Protein AF-A0ABC8MA61-F1 (afdb_monomer_lite)

Foldseek 3Di:
DDDVVVVVVVVVLVVLVVLLVVLLPDQLQPADPVSLVSSVVSVVVSVVVPDDCVVSVVSSVVSVVVNVVVVVVVVVVVVVVVVVVVVVVVVVVVVVVVVVVVVVVVVVVPD

Structure (mmCIF, N/CA/C/O backbone):
data_AF-A0ABC8MA61-F1
#
_entry.id   AF-A0ABC8MA61-F1
#
loop_
_atom_site.group_PDB
_atom_site.id
_atom_site.type_symbol
_atom_site.label_atom_id
_atom_site.label_alt_id
_atom_site.label_comp_id
_atom_site.label_asym_id
_atom_site.label_entity_id
_atom_site.label_seq_id
_atom_site.pdbx_PDB_ins_code
_atom_site.Cartn_x
_atom_site.Cartn_y
_atom_site.Cartn_z
_atom_site.occupancy
_atom_site.B_iso_or_equiv
_atom_site.auth_seq_id
_atom_site.auth_comp_id
_atom_site.auth_asym_id
_atom_site.auth_atom_id
_atom_site.pdbx_PDB_model_num
ATOM 1 N N . MET A 1 1 ? -21.511 -13.110 42.847 1.00 39.69 1 MET A N 1
ATOM 2 C CA . MET A 1 1 ? -21.386 -13.841 41.568 1.00 39.69 1 MET A CA 1
ATOM 3 C C . MET A 1 1 ? -20.660 -12.924 40.590 1.00 39.69 1 MET A C 1
ATOM 5 O O . MET A 1 1 ? -21.215 -11.900 40.212 1.00 39.69 1 MET A O 1
ATOM 9 N N . PHE A 1 2 ? -19.382 -13.185 40.303 1.00 48.62 2 PHE A N 1
ATOM 10 C CA . PHE A 1 2 ? -18.594 -12.347 39.392 1.00 48.62 2 PHE A CA 1
ATOM 11 C C . PHE A 1 2 ? -19.085 -12.551 37.952 1.00 48.62 2 PHE A C 1
ATOM 13 O O . PHE A 1 2 ? -19.282 -13.677 37.504 1.00 48.62 2 PHE A O 1
ATOM 20 N N . ASN A 1 3 ? -19.343 -11.449 37.249 1.00 51.53 3 ASN A N 1
ATOM 21 C CA . ASN A 1 3 ? -19.971 -11.437 35.930 1.00 51.53 3 ASN A CA 1
ATOM 22 C C . ASN A 1 3 ? -18.932 -11.770 34.839 1.00 51.53 3 ASN A C 1
ATOM 24 O O . ASN A 1 3 ? -18.359 -10.875 34.220 1.00 51.53 3 ASN A O 1
ATOM 28 N N . LEU A 1 4 ? -18.666 -13.067 34.651 1.00 55.41 4 LEU A N 1
ATOM 29 C CA . LEU A 1 4 ? -17.732 -13.614 33.654 1.00 55.41 4 LEU A CA 1
ATOM 30 C C . LEU A 1 4 ? -18.029 -13.101 32.234 1.00 55.41 4 LEU A C 1
ATOM 32 O O . LEU A 1 4 ? -17.103 -12.719 31.522 1.00 55.41 4 LEU A O 1
ATOM 36 N N . ASN A 1 5 ? -19.307 -12.976 31.857 1.00 60.97 5 ASN A N 1
ATOM 37 C CA . ASN A 1 5 ? -19.724 -12.480 30.539 1.00 60.97 5 ASN A CA 1
ATOM 38 C C . ASN A 1 5 ? -19.188 -11.076 30.221 1.00 60.97 5 ASN A C 1
ATOM 40 O O . ASN A 1 5 ? -18.789 -10.817 29.090 1.00 60.97 5 ASN A O 1
ATOM 44 N N . LYS A 1 6 ? -19.094 -10.178 31.211 1.00 60.53 6 LYS A N 1
ATOM 45 C CA . LYS A 1 6 ? -18.540 -8.828 31.008 1.00 60.53 6 LYS A CA 1
ATOM 46 C C . LYS A 1 6 ? -17.033 -8.843 30.721 1.00 60.53 6 LYS A C 1
ATOM 48 O O . LYS A 1 6 ? -16.541 -7.953 30.033 1.00 60.53 6 LYS A O 1
ATOM 53 N N . PHE A 1 7 ? -16.305 -9.821 31.259 1.00 61.88 7 PHE A N 1
ATOM 54 C CA . PHE A 1 7 ? -14.866 -9.976 31.039 1.00 61.88 7 PHE A CA 1
ATOM 55 C C . PHE A 1 7 ? -14.577 -10.586 29.662 1.00 61.88 7 PHE A C 1
ATOM 57 O O . PHE A 1 7 ? -13.743 -10.055 28.934 1.00 61.88 7 PHE A O 1
ATOM 64 N N . TYR A 1 8 ? -15.331 -11.620 29.272 1.00 62.88 8 TYR A N 1
ATOM 65 C CA . TYR A 1 8 ? -15.229 -12.227 27.941 1.00 62.88 8 TYR A CA 1
ATOM 66 C C . TYR A 1 8 ? -15.587 -11.238 26.827 1.00 62.88 8 TYR A C 1
ATOM 68 O O . TYR A 1 8 ? -14.810 -11.086 25.893 1.00 62.88 8 TYR A O 1
ATOM 76 N N . PHE A 1 9 ? -16.678 -10.475 26.967 1.00 61.88 9 PHE A N 1
ATOM 77 C CA . PHE A 1 9 ? -17.042 -9.450 25.979 1.00 61.88 9 PHE A CA 1
ATOM 78 C C . PHE A 1 9 ? -15.963 -8.376 25.819 1.00 61.88 9 PHE A C 1
ATOM 80 O O . PHE A 1 9 ? -15.622 -8.000 24.701 1.00 61.88 9 PHE A O 1
ATOM 87 N N . LYS A 1 10 ? -15.384 -7.899 26.930 1.00 72.56 10 LYS A N 1
ATOM 88 C CA . LYS A 1 10 ? -14.256 -6.959 26.879 1.00 72.56 10 LYS A CA 1
ATOM 89 C C . LYS A 1 10 ? -13.046 -7.560 26.168 1.00 72.56 10 LYS A C 1
ATOM 91 O O . LYS A 1 10 ? -12.403 -6.849 25.408 1.00 72.56 10 LYS A O 1
ATOM 96 N N . SER A 1 11 ? -12.764 -8.845 26.382 1.00 83.38 11 SER A N 1
ATOM 97 C CA . SER A 1 11 ? -11.681 -9.537 25.683 1.00 83.38 11 SER A CA 1
ATOM 98 C C . SER A 1 11 ? -11.918 -9.579 24.174 1.00 83.38 11 SER A C 1
ATOM 100 O O . SER A 1 11 ? -10.995 -9.302 23.421 1.00 83.38 11 SER A O 1
ATOM 102 N N . THR A 1 12 ? -13.139 -9.871 23.720 1.00 88.50 12 THR A N 1
ATOM 103 C CA . THR A 1 12 ? -13.434 -9.990 22.285 1.00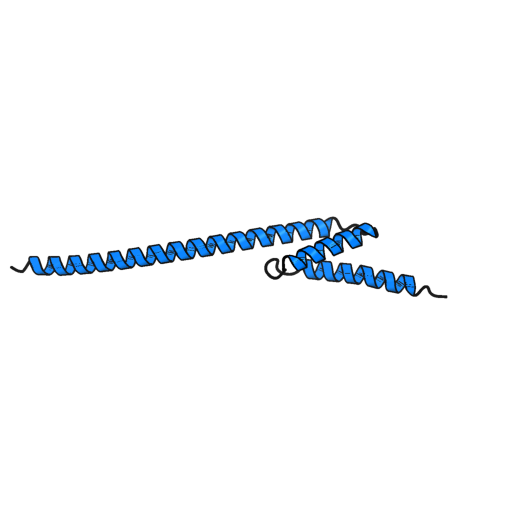 88.50 12 THR A CA 1
ATOM 104 C C . THR A 1 12 ? -13.255 -8.666 21.545 1.00 88.50 12 THR A C 1
ATOM 106 O O . THR A 1 12 ? -12.578 -8.635 20.524 1.00 88.50 12 THR A O 1
ATOM 109 N N . TYR A 1 13 ? -13.797 -7.556 22.062 1.00 92.25 13 TYR A N 1
ATOM 110 C CA . TYR A 1 13 ? -13.630 -6.249 21.408 1.00 92.25 13 TYR A CA 1
ATOM 111 C C . TYR A 1 13 ? -12.171 -5.783 21.387 1.00 92.25 13 TYR A C 1
ATOM 113 O O . TYR A 1 13 ? -11.725 -5.202 20.402 1.00 92.25 13 TYR A O 1
ATOM 121 N N . LEU A 1 14 ? -11.423 -6.040 22.466 1.00 93.12 14 LEU A N 1
ATOM 122 C CA . LEU A 1 14 ? -10.005 -5.689 22.533 1.00 93.12 14 LEU A CA 1
ATOM 123 C C . LEU A 1 14 ? -9.157 -6.527 21.573 1.00 93.12 14 LEU A C 1
ATOM 125 O O . LEU A 1 14 ? -8.227 -5.979 20.992 1.00 93.12 14 LEU A O 1
ATOM 129 N N . ASN A 1 15 ? -9.495 -7.802 21.365 1.00 94.62 15 ASN A N 1
ATOM 130 C CA . ASN A 1 15 ? -8.820 -8.642 20.376 1.00 94.62 15 ASN A CA 1
ATOM 131 C C . ASN A 1 15 ? -9.038 -8.104 18.957 1.00 94.62 15 ASN A C 1
ATOM 133 O O . ASN A 1 15 ? -8.066 -7.895 18.244 1.00 94.62 15 ASN A O 1
ATOM 137 N N . VAL A 1 16 ? -10.281 -7.769 18.589 1.00 96.12 16 VAL A N 1
ATOM 138 C CA . VAL A 1 16 ? -10.580 -7.171 17.272 1.00 96.12 16 VAL A CA 1
ATOM 139 C C . VAL A 1 16 ? -9.845 -5.838 17.088 1.00 96.12 16 VAL A C 1
ATOM 141 O O . VAL A 1 16 ? -9.303 -5.562 16.022 1.00 96.12 16 VAL A O 1
ATOM 144 N N . LEU A 1 17 ? -9.794 -5.002 18.130 1.00 96.31 17 LEU A N 1
ATOM 145 C CA . LEU A 1 17 ? -9.052 -3.740 18.085 1.00 96.31 17 LEU A CA 1
ATOM 146 C C . LEU A 1 17 ? -7.542 -3.966 17.911 1.00 96.31 17 LEU A C 1
ATOM 148 O O . LEU A 1 17 ? -6.900 -3.223 17.171 1.00 96.31 17 LEU A O 1
ATOM 152 N N . LEU A 1 18 ? -6.979 -4.966 18.590 1.00 96.25 18 LEU A N 1
ATOM 153 C CA . LEU A 1 18 ? -5.569 -5.324 18.469 1.00 96.25 18 LEU A CA 1
ATOM 154 C C . LEU A 1 18 ? -5.247 -5.821 17.056 1.00 96.25 18 LEU A C 1
ATOM 156 O O . LEU A 1 18 ? -4.336 -5.284 16.435 1.00 96.25 18 LEU A O 1
ATOM 160 N N . GLU A 1 19 ? -6.035 -6.755 16.524 1.00 96.75 19 GLU A N 1
ATOM 161 C CA . GLU A 1 19 ? -5.887 -7.286 15.161 1.00 96.75 19 GLU A CA 1
ATOM 162 C C . GLU A 1 19 ? -5.985 -6.174 14.104 1.00 96.75 19 GLU A C 1
ATOM 164 O O . GLU A 1 19 ? -5.194 -6.127 13.159 1.00 96.75 19 GLU A O 1
ATOM 169 N N . LEU A 1 20 ? -6.903 -5.218 14.289 1.00 98.06 20 LEU A N 1
ATOM 170 C CA . LEU A 1 20 ? -7.020 -4.039 13.431 1.00 98.06 20 LEU A CA 1
ATOM 171 C C . LEU A 1 20 ? -5.746 -3.178 13.463 1.00 98.06 20 LEU A C 1
ATOM 173 O O . LEU A 1 20 ? -5.248 -2.770 12.413 1.00 98.06 20 LEU A O 1
ATOM 177 N N . ILE A 1 21 ? -5.209 -2.898 14.654 1.00 97.38 21 ILE A N 1
ATOM 178 C CA . ILE A 1 21 ? -3.972 -2.116 14.806 1.00 97.38 21 ILE A CA 1
ATOM 179 C C . ILE A 1 21 ? -2.798 -2.850 14.155 1.00 97.38 21 ILE A C 1
ATOM 181 O O . ILE A 1 21 ? -2.047 -2.244 13.392 1.00 97.38 21 ILE A O 1
ATOM 185 N N . GLU A 1 22 ? -2.657 -4.148 14.416 1.00 97.25 22 GLU A N 1
ATOM 186 C CA . GLU A 1 22 ? -1.601 -4.982 13.841 1.00 97.25 22 GLU A CA 1
ATOM 187 C C . GLU A 1 22 ? -1.666 -4.990 12.312 1.00 97.25 22 GLU A C 1
ATOM 189 O O . GLU A 1 22 ? -0.642 -4.782 11.659 1.00 97.25 22 GLU A O 1
ATOM 194 N N . THR A 1 23 ? -2.866 -5.133 11.744 1.00 97.81 23 THR A N 1
ATOM 195 C CA . THR A 1 23 ? -3.111 -5.072 10.296 1.00 97.81 23 THR A CA 1
ATOM 196 C C . THR A 1 23 ? -2.682 -3.724 9.714 1.00 97.81 23 THR A C 1
ATOM 198 O O . THR A 1 23 ? -1.921 -3.672 8.748 1.00 97.81 23 THR A O 1
ATOM 201 N N . LEU A 1 24 ? -3.086 -2.609 10.330 1.00 97.19 24 LEU A N 1
ATOM 202 C CA . LEU A 1 24 ? -2.758 -1.257 9.851 1.00 97.19 24 LEU A CA 1
ATOM 203 C C . LEU A 1 24 ? -1.293 -0.847 10.065 1.00 97.19 24 LEU A C 1
ATOM 205 O O . LEU A 1 24 ? -0.827 0.126 9.462 1.00 97.19 24 LEU A O 1
ATOM 209 N N . CYS A 1 25 ? -0.558 -1.574 10.906 1.00 96.25 25 CYS A N 1
ATOM 210 C CA . CYS A 1 25 ? 0.885 -1.430 11.075 1.00 96.25 25 CYS A CA 1
ATOM 211 C C . CYS A 1 25 ? 1.699 -2.196 10.019 1.00 96.25 25 CYS A C 1
ATOM 213 O O . CYS A 1 25 ? 2.916 -2.006 9.941 1.00 96.25 25 CYS A O 1
ATOM 215 N N . GLN A 1 26 ? 1.069 -3.039 9.196 1.00 96.69 26 GLN A N 1
ATOM 216 C CA . GLN A 1 26 ? 1.761 -3.737 8.117 1.00 96.69 26 GLN A CA 1
ATOM 217 C C . GLN A 1 26 ? 2.100 -2.808 6.945 1.00 96.69 26 GLN A C 1
ATOM 219 O O . GLN A 1 26 ? 1.549 -1.720 6.771 1.00 96.69 26 GLN A O 1
ATOM 224 N N . LEU A 1 27 ? 3.025 -3.262 6.096 1.00 94.94 27 LEU A N 1
ATOM 225 C CA . LEU A 1 27 ? 3.334 -2.565 4.851 1.00 94.94 27 LEU A CA 1
ATOM 226 C C . LEU A 1 27 ? 2.107 -2.602 3.919 1.00 94.94 27 LEU A C 1
ATOM 228 O O . LEU A 1 27 ? 1.621 -3.699 3.639 1.00 94.94 27 LEU A O 1
ATOM 232 N N . PRO A 1 28 ? 1.661 -1.462 3.351 1.00 94.25 28 PRO A N 1
ATOM 233 C CA . PRO A 1 28 ? 0.473 -1.413 2.487 1.00 94.25 28 PRO A CA 1
ATOM 234 C C . PRO A 1 28 ? 0.526 -2.355 1.272 1.00 94.25 28 PRO A C 1
ATOM 236 O O . PRO A 1 28 ? -0.498 -2.794 0.755 1.00 94.25 28 PRO A O 1
ATOM 239 N N . GLU A 1 29 ? 1.730 -2.679 0.801 1.00 93.50 29 GLU A N 1
ATOM 240 C CA . GLU A 1 29 ? 1.962 -3.633 -0.287 1.00 93.50 29 GLU A CA 1
ATOM 241 C C . GLU A 1 29 ? 1.643 -5.083 0.090 1.00 93.50 29 GLU A C 1
ATOM 243 O O . GLU A 1 29 ? 1.253 -5.852 -0.786 1.00 93.50 29 GLU A O 1
ATO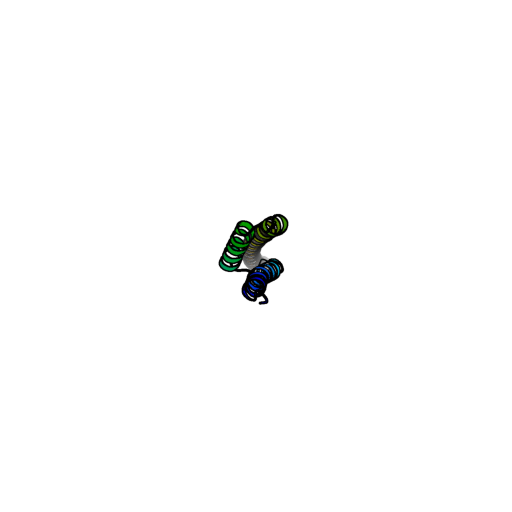M 248 N N . LYS A 1 30 ? 1.816 -5.447 1.368 1.00 96.00 30 LYS A N 1
ATOM 249 C CA . LYS A 1 30 ? 1.582 -6.804 1.882 1.00 96.00 30 LYS A CA 1
ATOM 250 C C . LYS A 1 30 ? 0.110 -7.085 2.152 1.00 96.00 30 LYS A C 1
ATOM 252 O O . LYS A 1 30 ? -0.287 -8.238 2.074 1.00 96.00 30 LYS A O 1
ATOM 257 N N . LEU A 1 31 ? -0.663 -6.042 2.445 1.00 97.12 31 LEU A N 1
ATOM 258 C CA . LEU A 1 31 ? -2.093 -6.155 2.707 1.00 97.12 31 LEU A CA 1
ATOM 259 C C . LEU A 1 31 ? -2.840 -6.478 1.422 1.00 97.12 31 LEU A C 1
ATOM 261 O O . LEU A 1 31 ? -2.624 -5.815 0.410 1.00 97.12 31 LEU A O 1
ATOM 265 N N . SER A 1 32 ? -3.718 -7.466 1.438 1.00 96.75 32 SER A N 1
ATOM 266 C CA . SER A 1 32 ? -4.644 -7.735 0.344 1.00 96.75 32 SER A CA 1
ATOM 267 C C . SER A 1 32 ? -5.799 -6.721 0.330 1.00 96.75 32 SER A C 1
ATOM 269 O O . SER A 1 32 ? -5.964 -5.921 1.255 1.00 96.75 32 SER A O 1
ATOM 271 N N . ASP A 1 33 ? -6.590 -6.710 -0.746 1.00 96.12 33 ASP A N 1
ATOM 272 C CA . ASP A 1 33 ? -7.821 -5.909 -0.765 1.00 96.12 33 ASP A CA 1
ATOM 273 C C . ASP A 1 33 ? -8.855 -6.477 0.233 1.00 96.12 33 ASP A C 1
ATOM 275 O O . ASP A 1 33 ? -9.618 -5.706 0.817 1.00 96.12 33 ASP A O 1
ATOM 279 N N . ASP A 1 34 ? -8.808 -7.790 0.496 1.00 97.81 34 ASP A N 1
ATOM 280 C CA . ASP A 1 34 ? -9.632 -8.464 1.503 1.00 97.81 34 ASP A CA 1
ATOM 281 C C . ASP A 1 34 ? -9.224 -8.043 2.922 1.00 97.81 34 ASP A C 1
ATOM 283 O O . ASP A 1 34 ? -10.091 -7.639 3.690 1.00 97.81 34 ASP A O 1
ATOM 287 N N . ASP A 1 35 ? -7.924 -7.991 3.240 1.00 98.00 35 ASP A N 1
ATOM 288 C CA . ASP A 1 35 ? -7.419 -7.534 4.549 1.00 98.00 35 ASP A CA 1
ATOM 289 C C . ASP A 1 35 ? -7.901 -6.101 4.851 1.00 98.00 35 ASP A C 1
ATOM 291 O O . ASP A 1 35 ? -8.284 -5.761 5.971 1.00 98.00 35 ASP A O 1
ATOM 295 N N . LEU A 1 36 ? -7.914 -5.232 3.831 1.00 98.06 36 LEU A N 1
ATOM 296 C CA . LEU A 1 36 ? -8.416 -3.858 3.943 1.00 98.06 36 LEU A CA 1
ATOM 297 C C . LEU A 1 36 ? -9.946 -3.800 4.075 1.00 98.06 36 LEU A C 1
ATOM 299 O O . LEU A 1 36 ? -10.478 -2.886 4.720 1.00 98.06 36 LEU A O 1
ATOM 303 N N . GLY A 1 37 ? -10.654 -4.752 3.467 1.00 98.06 37 GLY A N 1
ATOM 304 C CA . GLY A 1 37 ? -12.090 -4.962 3.635 1.00 98.06 37 GLY A CA 1
ATOM 305 C C . GLY A 1 37 ? -12.439 -5.409 5.054 1.00 98.06 37 GLY A C 1
ATOM 306 O O . GLY A 1 37 ? -13.299 -4.800 5.692 1.00 98.06 37 GLY A O 1
ATOM 307 N N . GLU A 1 38 ? -11.721 -6.399 5.581 1.00 98.19 38 GLU A N 1
ATOM 308 C CA . GLU A 1 38 ? -11.853 -6.898 6.952 1.00 98.19 38 GLU A CA 1
ATOM 309 C C . GLU A 1 38 ? -11.534 -5.806 7.975 1.00 98.19 38 GLU A C 1
ATOM 311 O O . GLU A 1 38 ? -12.322 -5.575 8.892 1.00 98.19 38 GLU A O 1
ATOM 316 N N . ALA A 1 39 ? -10.458 -5.042 7.771 1.00 98.25 39 ALA A N 1
ATOM 317 C CA . ALA A 1 39 ? -10.139 -3.888 8.607 1.00 98.25 39 ALA A CA 1
ATOM 318 C C . ALA A 1 39 ? -11.257 -2.827 8.589 1.00 98.25 39 ALA A C 1
ATOM 320 O O . ALA A 1 39 ? -11.610 -2.278 9.634 1.00 98.25 39 ALA A O 1
ATOM 321 N N . SER A 1 40 ? -11.866 -2.565 7.423 1.00 98.25 40 SER A N 1
ATOM 322 C CA . SER A 1 40 ? -13.009 -1.642 7.315 1.00 98.25 40 SER A CA 1
ATOM 323 C C . SER A 1 40 ? -14.232 -2.167 8.081 1.00 98.25 40 SER A C 1
ATOM 325 O O . SER A 1 40 ? -14.913 -1.402 8.766 1.00 98.25 40 SER A O 1
ATOM 327 N N . ALA A 1 41 ? -14.498 -3.473 8.006 1.00 97.94 41 ALA A N 1
ATOM 328 C CA . ALA A 1 41 ? -15.584 -4.111 8.744 1.00 97.94 41 ALA A CA 1
ATOM 329 C C . ALA A 1 41 ? -15.339 -4.090 10.264 1.00 97.94 41 ALA A C 1
ATOM 331 O O . ALA A 1 41 ? -16.263 -3.800 11.026 1.00 97.94 41 ALA A O 1
ATOM 332 N N . ALA A 1 42 ? -14.102 -4.330 10.707 1.00 97.94 42 ALA A N 1
ATOM 333 C CA . ALA A 1 42 ? -13.708 -4.283 12.113 1.00 97.94 42 ALA A CA 1
ATOM 334 C C . ALA A 1 42 ? -13.891 -2.882 12.716 1.00 97.94 42 ALA A C 1
ATOM 336 O O . ALA A 1 42 ? -14.444 -2.748 13.809 1.00 97.94 42 ALA A O 1
ATOM 337 N N . VAL A 1 43 ? -13.497 -1.835 11.982 1.00 97.88 43 VAL A N 1
ATOM 338 C CA . VAL A 1 43 ? -13.747 -0.438 12.365 1.00 97.88 43 VAL A CA 1
ATOM 339 C C . VAL A 1 43 ? -15.245 -0.183 12.536 1.00 97.88 43 VAL A C 1
ATOM 341 O O . VAL A 1 43 ? -15.665 0.269 13.600 1.00 97.88 43 VAL A O 1
ATOM 344 N N . LEU A 1 44 ? -16.062 -0.531 11.534 1.00 97.00 44 LEU A N 1
ATOM 345 C CA . LEU A 1 44 ? -17.514 -0.343 11.593 1.00 97.00 44 LEU A CA 1
ATOM 346 C C . LEU A 1 44 ? -18.131 -1.060 12.802 1.00 97.00 44 LEU A C 1
ATOM 348 O O . LEU A 1 44 ? -18.919 -0.465 13.538 1.00 97.00 44 LEU A O 1
ATOM 352 N N . TYR A 1 45 ? -17.753 -2.319 13.022 1.00 95.75 45 TYR A N 1
ATOM 353 C CA . TYR A 1 45 ? -18.230 -3.128 14.140 1.00 95.75 45 TYR A CA 1
ATOM 354 C C . TYR A 1 45 ? -17.903 -2.491 15.498 1.00 95.75 45 TYR A C 1
ATOM 356 O O . TYR A 1 45 ? -18.781 -2.357 16.352 1.00 95.75 45 TYR A O 1
ATOM 364 N N . LEU A 1 46 ? -16.657 -2.052 15.698 1.00 96.00 46 LEU A N 1
ATOM 365 C CA . LEU A 1 46 ? -16.226 -1.436 16.954 1.00 96.00 46 LEU A CA 1
ATOM 366 C C . LEU A 1 46 ? -16.886 -0.065 17.185 1.00 96.00 46 LEU A C 1
ATOM 368 O O . LEU A 1 46 ? -17.283 0.247 18.312 1.00 96.00 46 LEU A O 1
ATOM 372 N N . THR A 1 47 ? -17.070 0.733 16.132 1.00 96.44 47 THR A N 1
ATOM 373 C CA . THR A 1 47 ? -17.774 2.021 16.221 1.00 96.44 47 THR A CA 1
ATOM 374 C C . THR A 1 47 ? -19.255 1.826 16.566 1.00 96.44 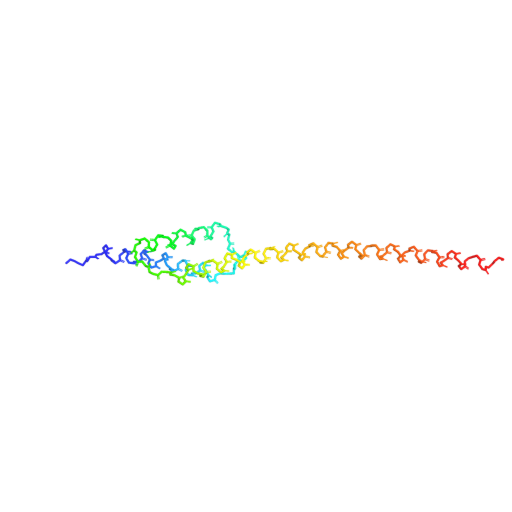47 THR A C 1
ATOM 376 O O . THR A 1 47 ? -19.789 2.545 17.412 1.00 96.44 47 THR A O 1
ATOM 379 N N . GLN A 1 48 ? -19.918 0.800 16.013 1.00 95.00 48 GLN A N 1
ATOM 380 C CA . GLN A 1 48 ? -21.313 0.465 16.343 1.00 95.00 48 GLN A CA 1
ATOM 381 C C . GLN A 1 48 ? -21.520 0.112 17.822 1.00 95.00 48 GLN A C 1
ATOM 383 O O . GLN A 1 48 ? -22.579 0.403 18.379 1.00 95.00 48 GLN A O 1
ATOM 388 N N . VAL A 1 49 ? -20.514 -0.473 18.477 1.00 92.25 49 VAL A N 1
ATOM 389 C CA . VAL A 1 49 ? -20.559 -0.783 19.917 1.00 92.25 49 VAL A CA 1
ATOM 390 C C . VAL A 1 49 ? -19.989 0.340 20.798 1.00 92.25 49 VAL A C 1
ATOM 392 O O . VAL A 1 49 ? -19.838 0.164 22.008 1.00 92.25 49 VAL A O 1
ATOM 395 N N . GLY A 1 50 ? -19.721 1.516 20.217 1.00 94.12 50 GLY A N 1
ATOM 396 C CA . GLY A 1 50 ? -19.437 2.760 20.936 1.00 94.12 50 GLY A CA 1
ATOM 397 C C . GLY A 1 50 ? -17.961 3.136 21.073 1.00 94.12 50 GLY A C 1
ATOM 398 O O . GLY A 1 50 ? -17.649 4.065 21.825 1.00 94.12 50 GLY A O 1
ATOM 399 N N . PHE A 1 51 ? -17.042 2.455 20.380 1.00 95.19 51 PHE A N 1
ATOM 400 C CA . PHE A 1 51 ? -15.652 2.911 20.316 1.00 95.19 51 PHE A CA 1
ATOM 401 C C . PHE A 1 51 ? -15.538 4.173 19.455 1.00 95.19 51 PHE A C 1
ATOM 403 O O . PHE A 1 51 ? -16.233 4.336 18.458 1.00 95.19 51 PHE A O 1
ATOM 410 N N . LYS A 1 52 ? -14.626 5.067 19.843 1.00 96.56 52 LYS A N 1
ATOM 411 C CA . LYS A 1 52 ? -14.269 6.256 19.061 1.00 96.56 52 LYS A CA 1
ATOM 412 C C . LYS A 1 52 ? -12.965 5.984 18.329 1.00 96.56 52 LYS A C 1
ATOM 414 O O . LYS A 1 52 ? -11.904 5.990 18.955 1.00 96.56 52 LYS A O 1
ATOM 419 N N . LEU A 1 53 ? -13.061 5.686 17.037 1.00 96.44 53 LEU A N 1
ATOM 420 C CA . LEU A 1 53 ? -11.952 5.187 16.224 1.00 96.44 53 LEU A CA 1
ATOM 421 C C . LEU A 1 53 ? -11.577 6.127 15.069 1.00 96.44 53 LEU A C 1
ATOM 423 O O . LEU A 1 53 ? -10.939 5.681 14.122 1.00 96.44 53 LEU A O 1
ATOM 427 N N . ASP A 1 54 ? -11.889 7.426 15.162 1.00 96.56 54 ASP A N 1
ATOM 428 C CA . ASP A 1 54 ? -11.646 8.413 14.089 1.00 96.56 54 ASP A CA 1
ATOM 429 C C . ASP A 1 54 ? -10.190 8.385 13.576 1.00 96.56 54 ASP A C 1
ATOM 431 O O . ASP A 1 54 ? -9.904 8.536 12.388 1.00 96.56 54 ASP A O 1
ATOM 435 N N . TRP A 1 55 ? -9.237 8.161 14.486 1.00 96.69 55 TRP A N 1
ATOM 436 C CA . TRP A 1 55 ? -7.818 8.074 14.146 1.00 96.69 55 TRP A CA 1
ATOM 437 C C . TRP A 1 55 ? -7.461 6.789 13.379 1.00 96.69 55 TRP A C 1
ATOM 439 O O . TRP A 1 55 ? -6.587 6.836 12.515 1.00 96.69 55 TRP A O 1
ATOM 449 N N . LEU A 1 56 ? -8.129 5.663 13.661 1.00 96.94 56 LEU A N 1
ATOM 450 C CA . LEU A 1 56 ? -7.952 4.405 12.923 1.00 96.94 56 LEU A CA 1
ATOM 451 C C . LEU A 1 56 ? -8.656 4.449 11.572 1.00 96.94 56 LEU A C 1
ATOM 453 O O . LEU A 1 56 ? -8.095 3.962 10.599 1.00 96.94 56 LEU A O 1
ATOM 457 N N . GLU A 1 57 ? -9.831 5.073 11.494 1.00 97.75 57 GLU A N 1
ATOM 458 C CA . GLU A 1 57 ? -10.524 5.345 10.230 1.00 97.75 57 GLU A CA 1
ATOM 459 C C . GLU A 1 57 ? -9.620 6.138 9.286 1.00 97.75 57 GLU A C 1
ATOM 461 O O . GLU A 1 57 ? -9.344 5.708 8.166 1.00 97.75 57 GLU A O 1
ATOM 466 N N . LYS A 1 58 ? -9.055 7.248 9.777 1.00 97.88 58 LYS A N 1
ATOM 467 C CA . LYS A 1 58 ? -8.089 8.040 9.012 1.00 97.88 58 LYS A CA 1
ATOM 468 C C . LYS A 1 58 ? -6.868 7.214 8.607 1.00 97.88 58 LYS A C 1
ATOM 470 O O . LYS A 1 58 ? -6.434 7.281 7.459 1.00 97.88 58 LYS A O 1
ATOM 475 N N . LYS A 1 59 ? -6.312 6.428 9.533 1.00 97.19 59 LYS A N 1
ATOM 476 C CA . LYS A 1 59 ? -5.139 5.592 9.257 1.00 97.19 59 LYS A CA 1
ATOM 477 C C . LYS A 1 59 ? -5.420 4.546 8.175 1.00 97.19 59 LYS A C 1
ATOM 479 O O . LYS A 1 59 ? -4.565 4.319 7.322 1.00 97.19 59 LYS A O 1
ATOM 484 N N . LEU A 1 60 ? -6.597 3.926 8.198 1.00 98.31 60 LEU A N 1
ATOM 485 C CA . LEU A 1 60 ? -7.026 2.954 7.195 1.00 98.31 60 LEU A CA 1
ATOM 486 C C . LEU A 1 60 ? -7.093 3.584 5.799 1.00 98.31 60 LEU A C 1
ATOM 488 O O . LEU A 1 60 ? -6.580 3.001 4.844 1.00 98.31 60 LEU A O 1
ATOM 492 N N . GLU A 1 61 ? -7.651 4.789 5.681 1.00 98.19 61 GLU A N 1
ATOM 493 C CA . GLU A 1 61 ? -7.685 5.512 4.405 1.00 98.19 61 GLU A CA 1
ATOM 494 C C . GLU A 1 61 ? -6.277 5.887 3.916 1.00 98.19 61 GLU A C 1
ATOM 496 O O . GLU A 1 61 ? -5.942 5.635 2.758 1.00 98.19 61 GLU A O 1
ATOM 501 N N . GLU A 1 62 ? -5.388 6.355 4.799 1.00 97.94 62 GLU A N 1
ATOM 502 C CA . GLU A 1 62 ? -3.981 6.618 4.448 1.00 97.94 62 GLU A CA 1
ATOM 503 C C . GLU A 1 62 ? -3.259 5.363 3.918 1.00 97.94 62 GLU A C 1
ATOM 505 O O . GLU A 1 62 ? -2.451 5.441 2.980 1.00 97.94 62 GLU A O 1
ATOM 510 N N . VAL A 1 63 ? -3.534 4.193 4.506 1.00 97.75 63 VAL A N 1
ATOM 511 C CA . VAL A 1 63 ? -2.979 2.904 4.064 1.00 97.75 63 VAL A CA 1
ATOM 512 C C . VAL A 1 63 ? -3.523 2.525 2.683 1.00 97.75 63 VAL A C 1
ATOM 514 O O . VAL A 1 63 ? -2.726 2.190 1.799 1.00 97.75 63 VAL A O 1
ATOM 517 N N . LYS A 1 64 ? -4.840 2.641 2.454 1.00 97.81 64 LYS A N 1
ATOM 518 C CA . LYS A 1 64 ? -5.479 2.387 1.147 1.00 97.81 64 LYS A CA 1
ATOM 519 C C . LYS A 1 64 ? -4.905 3.289 0.053 1.00 97.81 64 LYS A C 1
ATOM 521 O O . LYS A 1 64 ? -4.514 2.814 -1.018 1.00 97.81 64 LYS A O 1
ATOM 526 N N . GLU A 1 65 ? -4.792 4.586 0.326 1.00 97.88 65 GLU A N 1
ATOM 527 C CA . GLU A 1 65 ? -4.221 5.562 -0.604 1.00 97.88 65 GLU A CA 1
ATOM 528 C C . GLU A 1 65 ? -2.754 5.265 -0.913 1.00 97.88 65 GLU A C 1
ATOM 530 O O . GLU A 1 65 ? -2.332 5.289 -2.074 1.00 97.88 65 GLU A O 1
ATOM 535 N N . THR A 1 66 ? -1.970 4.938 0.116 1.00 96.88 66 THR A N 1
ATOM 536 C CA . THR A 1 66 ? -0.554 4.602 -0.049 1.00 96.88 66 THR A CA 1
ATOM 537 C C . THR A 1 66 ? -0.382 3.343 -0.893 1.00 96.88 66 THR A C 1
ATOM 539 O O . THR A 1 66 ? 0.419 3.359 -1.829 1.00 96.88 66 THR A O 1
ATOM 542 N N . LYS A 1 67 ? -1.173 2.289 -0.648 1.00 96.75 67 LYS A N 1
ATOM 543 C CA . LYS A 1 67 ? -1.175 1.066 -1.466 1.00 96.75 67 LYS A CA 1
ATOM 544 C C . LYS A 1 67 ? -1.462 1.377 -2.935 1.00 96.75 67 LYS A C 1
ATOM 546 O O . LYS A 1 67 ? -0.735 0.920 -3.820 1.00 96.75 67 LYS A O 1
ATOM 551 N N . LYS A 1 68 ? -2.486 2.193 -3.208 1.00 96.81 68 LYS A N 1
ATOM 552 C CA . LYS A 1 68 ? -2.841 2.612 -4.571 1.00 96.81 68 LYS A CA 1
ATOM 553 C C . LYS A 1 68 ? -1.704 3.386 -5.241 1.00 96.81 68 LYS A C 1
ATOM 555 O O . LYS A 1 68 ? -1.353 3.092 -6.382 1.00 96.81 68 LYS A O 1
ATOM 560 N N . ARG A 1 69 ? -1.102 4.347 -4.533 1.00 96.62 69 ARG A N 1
ATOM 561 C CA . ARG A 1 69 ? 0.024 5.144 -5.040 1.00 96.62 69 ARG A CA 1
ATOM 562 C C . ARG A 1 69 ? 1.221 4.264 -5.391 1.00 96.62 69 ARG A C 1
ATOM 564 O O . ARG A 1 69 ? 1.780 4.421 -6.472 1.00 96.62 69 ARG A O 1
ATOM 571 N N . VAL A 1 70 ? 1.576 3.322 -4.520 1.00 95.44 70 VAL A N 1
ATOM 572 C CA . VAL A 1 70 ? 2.669 2.376 -4.769 1.00 95.44 70 VAL A CA 1
ATOM 573 C C . VAL A 1 70 ? 2.378 1.495 -5.983 1.00 95.44 70 VAL A C 1
ATOM 575 O O . VAL A 1 70 ? 3.229 1.371 -6.860 1.00 95.44 70 VAL A O 1
ATOM 578 N N . LYS A 1 71 ? 1.173 0.918 -6.077 1.00 94.88 71 LYS A N 1
ATOM 579 C CA . LYS A 1 71 ? 0.773 0.084 -7.222 1.00 94.88 71 LYS A CA 1
ATOM 580 C C . LYS A 1 71 ? 0.902 0.848 -8.542 1.00 94.88 71 LYS A C 1
ATOM 582 O O . LYS A 1 71 ? 1.473 0.326 -9.497 1.00 94.88 71 LYS A O 1
ATOM 587 N N . ASN A 1 72 ? 0.423 2.090 -8.573 1.00 95.50 72 ASN A N 1
ATOM 588 C CA . ASN A 1 72 ? 0.529 2.952 -9.747 1.00 95.50 72 ASN A CA 1
ATOM 589 C C . ASN A 1 72 ? 1.990 3.293 -10.069 1.00 95.50 72 ASN A C 1
ATOM 591 O O . ASN A 1 72 ? 2.392 3.194 -11.223 1.00 95.50 72 ASN A O 1
ATOM 595 N N . GLY A 1 73 ? 2.796 3.631 -9.058 1.00 96.19 73 GLY A N 1
ATOM 596 C CA . GLY A 1 73 ? 4.224 3.907 -9.231 1.00 96.19 73 GLY A CA 1
ATOM 597 C C . GLY A 1 73 ? 5.005 2.704 -9.766 1.00 96.19 73 GLY A C 1
ATOM 598 O O . GLY A 1 73 ? 5.868 2.865 -10.620 1.00 96.19 73 GLY A O 1
ATOM 599 N N . LYS A 1 74 ? 4.665 1.485 -9.335 1.00 95.69 74 LYS A N 1
ATOM 600 C CA . LYS A 1 74 ? 5.272 0.254 -9.857 1.00 95.69 74 LYS A CA 1
ATOM 601 C C . LYS A 1 74 ? 4.907 0.008 -11.323 1.00 95.69 74 LYS A C 1
ATOM 603 O O . LYS A 1 74 ? 5.775 -0.356 -12.108 1.00 95.6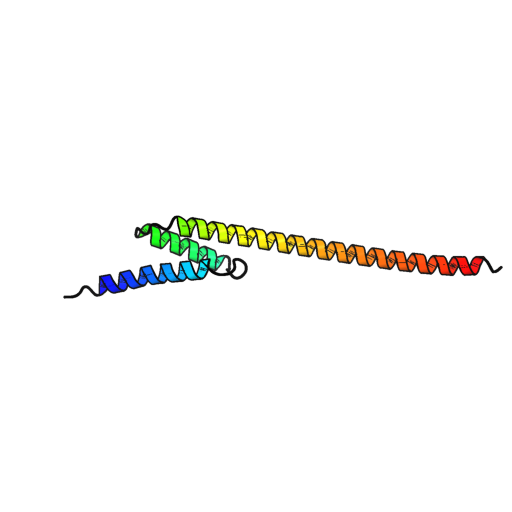9 74 LYS A O 1
ATOM 608 N N . ALA A 1 75 ? 3.644 0.224 -11.693 1.00 96.31 75 ALA A N 1
ATOM 609 C CA . ALA A 1 75 ? 3.203 0.109 -13.085 1.00 96.31 75 ALA A CA 1
ATOM 610 C C . ALA A 1 75 ? 3.880 1.154 -13.990 1.00 96.31 75 ALA A C 1
ATOM 612 O O . ALA A 1 75 ? 4.240 0.858 -15.128 1.00 96.31 75 ALA A O 1
ATOM 613 N N . GLU A 1 76 ? 4.083 2.366 -13.470 1.00 98.00 76 GLU A N 1
ATOM 614 C CA . GLU A 1 76 ? 4.831 3.427 -14.142 1.00 98.00 76 GLU A CA 1
ATOM 615 C C . GLU A 1 76 ? 6.287 3.033 -14.388 1.00 98.00 76 GLU A C 1
ATOM 617 O O . GLU A 1 76 ? 6.757 3.082 -15.523 1.00 98.00 76 GLU A O 1
ATOM 622 N N . LEU A 1 77 ? 6.974 2.586 -13.332 1.00 98.25 77 LEU A N 1
ATOM 623 C CA . LEU A 1 77 ? 8.364 2.149 -13.397 1.00 98.25 77 LEU A CA 1
ATOM 624 C C . LEU A 1 77 ? 8.541 1.032 -14.430 1.00 98.25 77 LEU A C 1
ATOM 626 O O . LEU A 1 77 ? 9.420 1.124 -15.280 1.00 98.25 77 LEU A O 1
ATOM 630 N N . GLN A 1 78 ? 7.669 0.021 -14.401 1.00 98.31 78 GLN A N 1
ATOM 631 C CA . GLN A 1 78 ? 7.729 -1.097 -15.339 1.00 98.31 78 GLN A CA 1
ATOM 632 C C . GLN A 1 78 ? 7.602 -0.625 -16.794 1.00 98.31 78 GLN A C 1
ATOM 634 O O . GLN A 1 78 ? 8.362 -1.057 -17.659 1.00 98.31 78 GLN A O 1
ATOM 639 N N . ARG A 1 79 ? 6.681 0.304 -17.075 1.00 98.44 79 ARG A N 1
ATOM 640 C CA . ARG A 1 79 ? 6.540 0.862 -18.423 1.00 98.44 79 ARG A CA 1
ATOM 641 C C . ARG A 1 79 ? 7.797 1.617 -18.861 1.00 98.44 79 ARG A C 1
ATOM 643 O O . ARG A 1 79 ? 8.251 1.445 -19.989 1.00 98.44 79 ARG A O 1
ATOM 650 N N . MET A 1 80 ? 8.378 2.423 -17.972 1.00 98.19 80 MET A N 1
ATOM 651 C CA . MET A 1 80 ? 9.629 3.134 -18.254 1.00 98.19 80 MET A CA 1
ATOM 652 C C . MET A 1 80 ? 10.797 2.169 -18.510 1.00 98.19 80 MET A C 1
ATOM 654 O O . MET A 1 80 ? 11.620 2.419 -19.390 1.00 98.19 80 MET A O 1
ATOM 658 N N . GLU A 1 81 ? 10.870 1.054 -17.779 1.00 98.50 81 GLU A N 1
ATOM 659 C CA . GLU A 1 81 ? 11.874 0.006 -17.993 1.00 98.50 81 GLU A CA 1
ATOM 660 C C . GLU A 1 81 ? 11.734 -0.640 -19.383 1.00 98.50 81 GLU A C 1
ATOM 662 O O . GLU A 1 81 ? 12.732 -0.804 -20.089 1.00 98.50 81 GLU A O 1
ATOM 667 N N . GLU A 1 82 ? 10.510 -0.945 -19.819 1.00 98.50 82 GLU A N 1
ATOM 668 C CA . GLU A 1 82 ? 10.225 -1.488 -21.156 1.00 98.50 82 GLU A CA 1
ATOM 669 C C . GLU A 1 82 ? 10.593 -0.493 -22.275 1.00 98.50 82 GLU A C 1
ATOM 671 O O . GLU A 1 82 ? 11.204 -0.863 -23.286 1.00 98.50 82 GLU A O 1
ATOM 676 N N . GLU A 1 83 ? 10.281 0.793 -22.094 1.00 98.56 83 GLU A N 1
ATOM 677 C CA . GLU A 1 83 ? 10.674 1.856 -23.026 1.00 98.56 83 GLU A CA 1
ATOM 678 C C . GLU A 1 83 ? 12.200 1.982 -23.134 1.00 98.56 83 GLU A C 1
ATOM 680 O O . GLU A 1 83 ? 12.747 2.044 -24.243 1.00 98.56 83 GLU A O 1
ATOM 685 N N . LEU A 1 84 ? 12.907 1.949 -22.001 1.00 98.56 84 LEU A N 1
ATOM 686 C CA . LEU A 1 84 ? 14.366 2.006 -21.959 1.00 98.56 84 LEU A CA 1
ATOM 687 C C . LEU A 1 84 ? 15.010 0.804 -22.665 1.00 98.56 84 LEU A C 1
ATOM 689 O O . LEU A 1 84 ? 15.982 0.969 -23.411 1.00 98.56 84 LEU A O 1
ATOM 693 N N . GLN A 1 85 ? 14.462 -0.400 -22.483 1.00 98.56 85 GLN A N 1
ATOM 694 C CA . GLN A 1 85 ? 14.922 -1.603 -23.186 1.00 98.56 85 GLN A CA 1
ATOM 695 C C . GLN A 1 85 ? 14.740 -1.471 -24.704 1.00 98.56 85 GLN A C 1
ATOM 697 O O . GLN A 1 85 ? 15.664 -1.756 -25.473 1.00 98.56 85 GLN A O 1
ATOM 702 N N . ASN A 1 86 ? 13.586 -0.968 -25.147 1.00 98.56 86 ASN A N 1
ATOM 703 C CA . ASN A 1 86 ? 13.312 -0.731 -26.564 1.00 98.56 86 ASN A CA 1
ATOM 704 C C . ASN A 1 86 ? 14.278 0.290 -27.183 1.00 98.56 86 ASN A C 1
ATOM 706 O O . ASN A 1 86 ? 14.794 0.070 -28.284 1.00 98.56 86 ASN A O 1
ATOM 710 N N . LEU A 1 87 ? 14.559 1.393 -26.484 1.00 98.56 87 LEU A N 1
ATOM 711 C CA . LEU A 1 87 ? 15.541 2.388 -26.924 1.00 98.56 87 LEU A CA 1
ATOM 712 C C . LEU A 1 87 ? 16.955 1.804 -26.981 1.00 98.56 87 LEU A C 1
ATOM 714 O O . LEU A 1 87 ? 17.665 2.008 -27.965 1.00 98.56 87 LEU A O 1
ATOM 718 N N . THR A 1 88 ? 17.343 1.012 -25.982 1.00 98.56 88 THR A N 1
ATOM 719 C CA . THR A 1 88 ? 18.649 0.335 -25.941 1.00 98.56 88 THR A CA 1
ATOM 720 C C . THR A 1 88 ? 18.849 -0.584 -27.148 1.00 98.56 88 THR A C 1
ATOM 722 O O . THR A 1 88 ? 19.919 -0.582 -27.770 1.00 98.56 88 THR A O 1
ATOM 725 N N . LYS A 1 89 ? 17.805 -1.324 -27.540 1.00 98.44 89 LYS A N 1
ATOM 726 C CA . LYS A 1 89 ? 17.824 -2.164 -28.743 1.00 98.44 89 LYS A CA 1
ATOM 727 C C . LYS A 1 89 ? 18.003 -1.329 -30.012 1.00 98.44 89 LYS A C 1
ATOM 729 O O . LYS A 1 89 ? 18.928 -1.592 -30.775 1.00 98.44 89 LYS A O 1
ATOM 734 N N . LYS A 1 90 ? 17.204 -0.270 -30.190 1.00 98.31 90 LYS A N 1
ATOM 735 C CA . LYS A 1 90 ? 17.323 0.644 -31.344 1.00 98.31 90 LYS A CA 1
ATOM 736 C C . LYS A 1 90 ? 18.725 1.252 -31.456 1.00 98.31 90 LYS A C 1
ATOM 738 O O . LYS A 1 90 ? 19.294 1.283 -32.543 1.00 98.31 90 LYS A O 1
ATOM 743 N N . CYS A 1 91 ? 19.311 1.693 -30.342 1.00 97.88 91 CYS A N 1
ATOM 744 C CA . CYS A 1 91 ? 20.682 2.206 -30.314 1.00 97.88 91 CYS A CA 1
ATOM 745 C C . CYS A 1 91 ? 21.709 1.147 -30.741 1.00 97.88 91 CYS A C 1
ATOM 747 O O . CYS A 1 91 ? 22.659 1.461 -31.460 1.00 97.88 91 CYS A O 1
ATOM 749 N N . SER A 1 92 ? 21.516 -0.107 -30.328 1.00 98.06 92 SER A N 1
ATOM 750 C CA . SER A 1 92 ? 22.384 -1.224 -30.718 1.00 98.06 92 SER A CA 1
ATOM 751 C C . SER A 1 92 ? 22.294 -1.517 -32.218 1.00 98.06 92 SER A C 1
ATOM 753 O O . SER A 1 92 ? 23.330 -1.644 -32.874 1.00 98.06 92 SER A O 1
ATOM 755 N N . ASP A 1 93 ? 21.080 -1.536 -32.772 1.00 97.88 93 ASP A N 1
ATOM 756 C CA . ASP A 1 93 ? 20.837 -1.733 -34.205 1.00 97.88 93 ASP A CA 1
ATOM 757 C C . ASP A 1 93 ? 21.491 -0.617 -35.034 1.00 97.88 93 ASP A C 1
ATOM 759 O O . ASP A 1 93 ? 22.213 -0.883 -35.997 1.00 97.88 93 ASP A O 1
ATOM 763 N N . LEU A 1 94 ? 21.327 0.644 -34.619 1.00 97.62 94 LEU A N 1
ATOM 764 C CA . LEU A 1 94 ? 21.965 1.793 -35.270 1.00 97.62 94 LEU A CA 1
ATOM 765 C C . LEU A 1 94 ? 23.494 1.716 -35.209 1.00 97.62 94 LEU A C 1
ATOM 767 O O . LEU A 1 94 ? 24.167 1.953 -36.213 1.00 97.62 94 LEU A O 1
ATOM 771 N N . LYS A 1 95 ? 24.061 1.339 -34.058 1.00 97.12 95 LYS A N 1
ATOM 772 C CA . LYS A 1 95 ? 25.511 1.164 -33.901 1.00 97.12 95 LYS A CA 1
ATOM 773 C C . LYS A 1 95 ? 26.048 0.065 -34.819 1.00 97.12 95 LYS A C 1
ATOM 775 O O . LYS A 1 95 ? 27.131 0.215 -35.389 1.00 97.12 95 LYS A O 1
ATOM 780 N N . TYR A 1 96 ? 25.296 -1.022 -34.983 1.00 96.69 96 TYR A N 1
ATOM 781 C CA . TYR A 1 96 ? 25.632 -2.087 -35.922 1.00 96.69 96 TYR A CA 1
ATOM 782 C C . TYR A 1 96 ? 25.628 -1.585 -37.373 1.00 96.69 96 TYR A C 1
ATOM 784 O O . TYR A 1 96 ? 26.605 -1.801 -38.095 1.00 96.69 96 TYR A O 1
ATOM 792 N N . LEU A 1 97 ? 24.578 -0.867 -37.786 1.00 96.44 97 LEU A N 1
ATOM 793 C CA . LEU A 1 97 ? 24.477 -0.290 -39.131 1.00 96.44 97 LEU A CA 1
ATOM 794 C C . LEU A 1 97 ? 25.623 0.687 -39.425 1.00 96.44 97 LEU A C 1
ATOM 796 O O . LEU A 1 97 ? 26.243 0.599 -40.484 1.00 96.44 97 LEU A O 1
ATOM 800 N N . LEU A 1 98 ? 25.965 1.549 -38.466 1.00 95.50 98 LEU A N 1
ATOM 801 C CA . LEU A 1 98 ? 27.071 2.498 -38.592 1.00 95.50 98 LEU A CA 1
ATOM 802 C C . LEU A 1 98 ? 28.419 1.783 -38.752 1.00 95.50 98 LEU A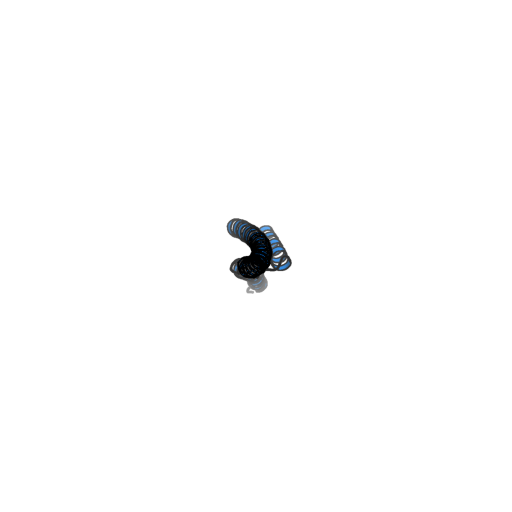 C 1
ATOM 804 O O . LEU A 1 98 ? 29.209 2.128 -39.630 1.00 95.50 98 LEU A O 1
ATOM 808 N N . LYS A 1 99 ? 28.671 0.731 -37.961 1.00 95.31 99 LYS A N 1
ATOM 809 C CA . LYS A 1 99 ? 29.884 -0.088 -38.107 1.00 95.31 99 LYS A CA 1
ATOM 810 C C . LYS A 1 99 ? 29.952 -0.744 -39.488 1.00 95.31 99 LYS A C 1
ATOM 812 O O . LYS A 1 99 ? 31.011 -0.739 -40.108 1.00 95.31 99 LYS A O 1
ATOM 817 N N . LYS A 1 100 ? 28.834 -1.288 -39.974 1.00 93.88 100 LYS A N 1
ATOM 818 C CA . LYS A 1 100 ? 28.747 -1.904 -41.304 1.00 93.88 100 LYS A CA 1
ATOM 819 C C . LYS A 1 100 ? 29.054 -0.895 -42.418 1.00 93.88 100 LYS A C 1
ATOM 821 O O . LYS A 1 100 ? 29.805 -1.225 -43.331 1.00 93.88 100 LYS A O 1
ATOM 826 N N . GLN A 1 101 ? 28.510 0.319 -42.333 1.00 91.75 101 GLN A N 1
ATOM 827 C CA . GLN A 1 101 ? 28.741 1.367 -43.330 1.00 91.75 101 GLN A CA 1
ATOM 828 C C . GLN A 1 101 ? 30.192 1.864 -43.333 1.00 91.75 101 GLN A C 1
ATOM 830 O O . GLN A 1 101 ? 30.781 1.981 -44.403 1.00 91.75 101 GLN A O 1
ATOM 835 N N . ASN A 1 102 ? 30.794 2.086 -42.159 1.00 88.69 102 ASN A N 1
ATOM 836 C CA . ASN A 1 102 ? 32.204 2.482 -42.054 1.00 88.69 102 ASN A CA 1
ATOM 837 C C . ASN A 1 102 ? 33.142 1.460 -42.704 1.00 88.69 102 ASN A C 1
ATOM 839 O O . ASN A 1 102 ? 34.069 1.833 -43.416 1.00 88.69 102 ASN A O 1
ATOM 843 N N . VAL A 1 103 ? 32.881 0.168 -42.483 1.00 86.88 103 VAL A N 1
ATOM 844 C CA . VAL A 1 103 ? 33.640 -0.905 -43.134 1.00 86.88 103 VAL A CA 1
ATOM 845 C C . VAL A 1 103 ? 33.478 -0.825 -44.655 1.00 86.88 103 VAL A C 1
ATOM 847 O O . VAL A 1 103 ? 34.476 -0.862 -45.363 1.00 86.88 103 VAL A O 1
ATOM 850 N N . ALA A 1 104 ? 32.258 -0.648 -45.171 1.00 82.19 104 ALA A N 1
ATOM 851 C CA . ALA A 1 104 ? 32.023 -0.545 -46.614 1.00 82.19 104 ALA A CA 1
ATOM 852 C C . ALA A 1 104 ? 32.747 0.649 -47.271 1.00 82.19 104 ALA A C 1
ATOM 854 O O . ALA A 1 104 ? 33.327 0.478 -48.339 1.00 82.19 104 ALA A O 1
ATOM 855 N N . LEU A 1 105 ? 32.762 1.821 -46.624 1.00 81.75 105 LEU A N 1
ATOM 856 C CA . LEU A 1 105 ? 33.473 3.011 -47.114 1.00 81.75 105 LEU A CA 1
ATOM 857 C C . LEU A 1 105 ? 34.995 2.803 -47.149 1.00 81.75 105 LEU A C 1
ATOM 859 O O . LEU A 1 105 ? 35.642 3.163 -48.123 1.00 81.75 105 LEU A O 1
ATOM 863 N N . SER A 1 106 ? 35.569 2.124 -46.148 1.00 76.38 106 SER A N 1
ATOM 864 C CA . SER A 1 106 ? 37.010 1.820 -46.148 1.00 76.38 106 SER A CA 1
ATOM 865 C C . SER A 1 106 ? 37.466 0.911 -47.300 1.00 76.38 106 SER A C 1
ATOM 867 O O . SER A 1 106 ? 38.649 0.895 -47.625 1.00 76.38 106 SER A O 1
ATOM 869 N N . PHE A 1 107 ? 36.548 0.170 -47.936 1.00 62.69 107 PHE A N 1
ATOM 870 C CA . PHE A 1 107 ? 36.848 -0.649 -49.115 1.00 62.69 107 PHE A CA 1
ATOM 871 C C . PHE A 1 107 ? 36.690 0.105 -50.444 1.00 62.69 107 PHE A C 1
ATOM 873 O O . PHE A 1 107 ? 37.264 -0.335 -51.437 1.00 62.69 107 PHE A O 1
ATOM 880 N N . SER A 1 108 ? 35.941 1.215 -50.493 1.00 62.53 108 SER A N 1
ATOM 881 C CA . SER A 1 108 ? 35.784 2.010 -51.722 1.00 62.53 108 SER A CA 1
ATOM 882 C C . SER A 1 108 ? 36.951 2.959 -51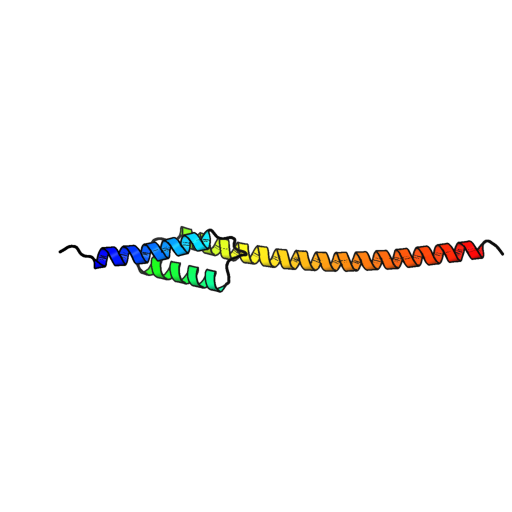.996 1.00 62.53 108 SER A C 1
ATOM 884 O O . SER A 1 108 ? 37.110 3.384 -53.133 1.00 62.53 108 SER A O 1
ATOM 886 N N . ASP A 1 109 ? 37.777 3.253 -50.991 1.00 57.81 109 ASP A N 1
ATOM 887 C CA . ASP A 1 109 ? 38.914 4.179 -51.106 1.00 57.81 109 ASP A CA 1
ATOM 888 C C . ASP A 1 109 ? 40.223 3.498 -51.584 1.00 57.81 109 ASP A C 1
ATOM 890 O O . ASP A 1 109 ? 41.273 4.137 -51.620 1.00 57.81 109 ASP A O 1
ATOM 894 N N . VAL A 1 110 ? 40.192 2.200 -51.934 1.00 52.50 110 VAL A N 1
ATOM 895 C CA . VAL A 1 110 ? 41.378 1.384 -52.307 1.00 52.50 110 VAL A CA 1
ATOM 896 C C . VAL A 1 110 ? 41.334 0.892 -53.772 1.00 52.50 110 VAL A C 1
ATOM 898 O O . VAL A 1 110 ? 42.033 -0.054 -54.129 1.00 52.50 110 VAL A O 1
ATOM 901 N N . VAL A 1 111 ? 40.533 1.519 -54.644 1.00 43.66 111 VAL A N 1
ATOM 902 C CA . VAL A 1 111 ? 40.493 1.221 -56.096 1.00 43.66 111 VAL A CA 1
ATOM 903 C C . VAL A 1 111 ? 40.833 2.453 -56.918 1.00 43.66 111 VAL A C 1
ATOM 905 O O . VAL A 1 111 ? 40.247 3.520 -56.639 1.00 43.66 111 VAL A O 1
#

Radius of gyration: 30.07 Å; chains: 1; bounding box: 63×22×98 Å

pLDDT: mean 90.62, std 14.08, range [39.69, 98.56]

Organism: Eruca vesicaria subsp. sativa (NCBI:txid29727)

InterPro domains:
  IPR050804 MATH and coiled-coil domain-containing protein [PTHR46236] (5-105)

Secondary structure (DSSP, 8-state):
---HHHHHHHHHHHHHHHHHHHHHTS-TTTS-HHHHHHHHHHHHHHHHTT---HHHHHHHHHHHHHHHHHHHHHHHHHHHHHHHHHHHHHHHHHHHHHHHHHHHHHHHTT-

Sequence (111 aa):
MFNLNKFYFKSTYLNVLLELIETLCQLPEKLSDDDLGEASAAVLYLTQVGFKLDWLEKKLEEVKETKKRVKNGKAELQRMEEELQNLTKKCSDLKYLLKKQNVALSFSDVV